Protein AF-A0A3M7QVX9-F1 (afdb_monomer_lite)

Secondary structure (DSSP, 8-state):
-HHHHHHHHHHHTT----TTT-EEEEES---SS--EETTEEPEEEEE---HHHHHHHHHHHHHHHHHHTHHHHH-SSS-HHHHHHHHIIIIIHHHHGGG--

Foldseek 3Di:
DVVQVVQVVCVVVVHHDDQAPDAAEAECDDDPDFDDYPNHTHHYHYDYDPPVVLLVVLQVQLVVQVVVCPVVVVDPVDDPVVSVVSNCVRRVCSNPVSVPD

Organism: Brachionus plicatilis (NCBI:txid10195)

Structure (mmCIF, N/CA/C/O backbone):
data_AF-A0A3M7QVX9-F1
#
_entry.id   AF-A0A3M7QVX9-F1
#
loop_
_atom_site.group_PDB
_atom_site.id
_atom_site.type_symbol
_atom_site.label_atom_id
_atom_site.label_alt_id
_atom_site.label_comp_id
_atom_site.label_asym_id
_atom_site.label_entity_id
_atom_site.label_seq_id
_atom_site.pdbx_PDB_ins_code
_atom_site.Cartn_x
_atom_site.Cartn_y
_atom_site.Cartn_z
_atom_site.occupancy
_atom_site.B_iso_or_equiv
_atom_site.auth_seq_id
_atom_site.auth_comp_id
_atom_site.auth_asym_id
_atom_site.auth_atom_id
_atom_site.pdbx_PDB_model_num
ATOM 1 N N . MET A 1 1 ? -8.578 3.597 29.934 1.00 58.28 1 MET A N 1
ATOM 2 C CA . MET A 1 1 ? -9.208 2.913 28.776 1.00 58.28 1 MET A CA 1
ATOM 3 C C . MET A 1 1 ? -8.837 3.760 27.579 1.00 58.28 1 MET A C 1
ATOM 5 O O . MET A 1 1 ? -9.228 4.919 27.574 1.00 58.28 1 MET A O 1
ATOM 9 N N . LYS A 1 2 ? -8.066 3.233 26.618 1.00 78.69 2 LYS A N 1
ATOM 10 C CA . LYS A 1 2 ? -7.373 4.053 25.599 1.00 78.69 2 LYS A CA 1
ATOM 11 C C . LYS A 1 2 ? -8.290 5.051 24.867 1.00 78.69 2 LYS A C 1
ATOM 13 O O . LYS A 1 2 ? -7.861 6.151 24.541 1.00 78.69 2 LYS A O 1
ATOM 18 N N . THR A 1 3 ? -9.559 4.700 24.663 1.00 79.94 3 THR A N 1
ATOM 19 C CA . THR A 1 3 ? -10.558 5.554 24.002 1.00 79.94 3 THR A CA 1
ATOM 20 C C . THR A 1 3 ? -10.996 6.756 24.847 1.00 79.94 3 THR A C 1
ATOM 22 O O . THR A 1 3 ? -11.158 7.851 24.313 1.00 79.94 3 THR A O 1
ATOM 25 N N . GLN A 1 4 ? -11.139 6.593 26.166 1.00 83.00 4 GLN A N 1
ATOM 26 C CA . GLN A 1 4 ? -11.461 7.711 27.060 1.00 83.00 4 GLN A CA 1
ATOM 27 C C . GLN A 1 4 ? -10.266 8.660 27.197 1.00 83.00 4 GLN A C 1
ATOM 29 O O . GLN A 1 4 ? -10.439 9.876 27.228 1.00 83.00 4 GLN A O 1
ATOM 34 N N . ASP A 1 5 ? -9.052 8.109 27.204 1.00 87.94 5 ASP A N 1
ATOM 35 C CA . ASP A 1 5 ? -7.817 8.893 27.248 1.00 87.94 5 ASP A CA 1
ATOM 36 C C . ASP A 1 5 ? -7.684 9.764 25.982 1.00 87.94 5 ASP A C 1
ATOM 38 O O . ASP A 1 5 ? -7.366 10.949 26.066 1.00 87.94 5 ASP A O 1
ATOM 42 N N . LEU A 1 6 ? -8.029 9.218 24.807 1.00 86.69 6 LEU A N 1
ATOM 43 C CA . LEU A 1 6 ? -8.104 9.970 23.550 1.00 86.69 6 LEU A CA 1
ATOM 44 C C . LEU A 1 6 ? -9.157 11.090 23.599 1.00 86.69 6 LEU A C 1
ATOM 46 O O . LEU A 1 6 ? -8.867 12.217 23.200 1.00 86.69 6 LEU A O 1
ATOM 50 N N . ALA A 1 7 ? -10.358 10.806 24.112 1.00 87.62 7 ALA A N 1
ATOM 51 C CA . ALA A 1 7 ? -11.414 11.808 24.260 1.00 87.62 7 ALA A CA 1
ATOM 52 C C . ALA A 1 7 ? -11.007 12.949 25.206 1.00 87.62 7 ALA A C 1
ATOM 54 O O . ALA A 1 7 ? -11.265 14.118 24.917 1.00 87.62 7 ALA A O 1
ATOM 55 N N . ASN A 1 8 ? -10.321 12.628 26.303 1.00 89.94 8 ASN A N 1
ATOM 56 C CA . ASN A 1 8 ? -9.815 13.620 27.246 1.00 89.94 8 ASN A CA 1
ATOM 57 C C . ASN A 1 8 ? -8.713 14.486 26.612 1.00 89.94 8 ASN A C 1
ATOM 59 O O . ASN A 1 8 ? -8.758 15.709 26.725 1.00 89.94 8 ASN A O 1
ATOM 63 N N . ASN A 1 9 ? -7.777 13.881 25.875 1.00 91.56 9 ASN A N 1
ATOM 64 C CA . ASN A 1 9 ? -6.723 14.613 25.167 1.00 91.56 9 ASN A CA 1
ATOM 65 C C . ASN A 1 9 ? -7.275 15.525 24.061 1.00 91.56 9 ASN A C 1
ATOM 67 O O . ASN A 1 9 ? -6.811 16.653 23.904 1.00 91.56 9 ASN A O 1
ATOM 71 N N . ALA A 1 10 ? -8.302 15.081 23.332 1.00 88.31 10 ALA A N 1
ATOM 72 C CA . ALA A 1 10 ? -8.986 15.923 22.356 1.00 88.31 10 ALA A CA 1
ATOM 73 C C . ALA A 1 10 ? -9.565 17.181 23.028 1.00 88.31 10 ALA A C 1
ATOM 75 O O . ALA A 1 10 ? -9.308 18.293 22.558 1.00 88.31 10 ALA A O 1
ATOM 76 N N . LYS A 1 11 ? -10.232 17.025 24.183 1.00 91.50 11 LYS A N 1
ATOM 77 C CA . LYS A 1 11 ? -10.807 18.141 24.956 1.00 91.50 11 LYS A CA 1
ATOM 78 C C . LYS A 1 11 ? -9.748 19.153 25.405 1.00 91.50 11 LYS A C 1
ATOM 80 O O . LYS A 1 11 ? -10.004 20.351 25.325 1.00 91.50 11 LYS A O 1
ATOM 85 N N . LEU A 1 12 ? -8.549 18.703 25.793 1.00 93.12 12 LEU A N 1
ATOM 86 C CA . LEU A 1 12 ? -7.430 19.597 26.146 1.00 93.12 12 LEU A CA 1
ATOM 87 C C . LEU A 1 12 ? -7.003 20.508 24.983 1.00 93.12 12 LEU A C 1
ATOM 89 O O . LEU A 1 12 ? -6.519 21.611 25.209 1.00 93.12 12 LEU A O 1
ATOM 93 N N . THR A 1 13 ? -7.213 20.064 23.742 1.00 93.00 13 THR A N 1
ATOM 94 C CA . THR A 1 13 ? -6.921 20.837 22.519 1.00 93.00 13 THR A CA 1
ATOM 95 C C . THR A 1 13 ? -8.148 21.572 21.960 1.00 93.00 13 THR A C 1
ATOM 97 O O . THR A 1 13 ? -8.095 22.096 20.851 1.00 93.00 13 THR A O 1
ATOM 100 N N . GLY A 1 14 ? -9.269 21.601 22.694 1.00 90.81 14 GLY A N 1
ATOM 101 C CA . GLY A 1 14 ? -10.529 22.209 22.249 1.00 90.81 14 GLY A CA 1
ATOM 102 C C . GLY A 1 14 ? -11.321 21.379 21.226 1.00 90.81 14 GLY A C 1
ATOM 103 O O . GLY A 1 14 ? -12.266 21.888 20.627 1.00 90.81 14 GLY A O 1
ATOM 104 N N . GLN A 1 15 ? -10.956 20.111 21.017 1.00 88.62 15 GLN A N 1
ATOM 105 C CA . GLN A 1 15 ? -11.626 19.191 20.095 1.00 88.62 15 GLN A CA 1
ATOM 106 C C . GLN A 1 15 ? -12.609 18.270 20.827 1.00 88.62 15 GLN A C 1
ATOM 108 O O . GLN A 1 15 ? -12.395 17.885 21.975 1.00 88.62 15 GLN A O 1
ATOM 113 N N . TYR A 1 16 ? -13.674 17.860 20.132 1.00 88.81 16 TYR A N 1
ATOM 114 C CA . TYR A 1 16 ? -14.714 16.988 20.681 1.00 88.81 16 TYR A CA 1
ATOM 115 C C . TYR A 1 16 ? -14.952 15.783 19.772 1.00 88.81 16 TYR A C 1
ATOM 117 O O . TYR A 1 16 ? -15.255 15.933 18.587 1.00 88.81 16 TYR A O 1
ATOM 125 N N . ILE A 1 17 ? -14.851 14.580 20.339 1.00 86.94 17 ILE A N 1
ATOM 126 C CA . ILE A 1 17 ? -15.129 13.333 19.624 1.00 86.94 17 ILE A CA 1
ATOM 127 C C . ILE A 1 17 ? -16.629 13.063 19.686 1.00 86.94 17 ILE A C 1
ATOM 129 O O . ILE A 1 17 ? -17.198 12.860 20.753 1.00 86.94 17 ILE A O 1
ATOM 133 N N . ASN A 1 18 ? -17.276 13.052 18.526 1.00 85.75 18 ASN A N 1
ATOM 134 C CA . ASN A 1 18 ? -18.695 12.746 18.416 1.00 85.75 18 ASN A CA 1
ATOM 135 C C . ASN A 1 18 ? -18.892 11.242 18.169 1.00 85.75 18 ASN A C 1
ATOM 137 O O . ASN A 1 18 ? -18.524 10.753 17.102 1.00 85.75 18 ASN A O 1
ATOM 141 N N . GLY A 1 19 ? -19.481 10.519 19.123 1.00 82.12 19 GLY A N 1
ATOM 142 C CA . GLY A 1 19 ? -19.666 9.065 19.024 1.00 82.12 19 GLY A CA 1
ATOM 143 C C . GLY A 1 19 ? -20.618 8.604 17.912 1.00 82.12 19 GLY A C 1
ATOM 144 O O . GLY A 1 19 ? -20.497 7.480 17.446 1.00 82.12 19 GLY A O 1
ATOM 145 N N . THR A 1 20 ? -21.525 9.468 17.447 1.00 81.81 20 THR A N 1
ATOM 146 C CA . THR A 1 20 ? -22.494 9.156 16.380 1.00 81.81 20 THR A CA 1
ATOM 147 C C . THR A 1 20 ? -21.925 9.407 14.982 1.00 81.81 20 THR A C 1
ATOM 149 O O . THR A 1 20 ? -22.273 8.713 14.032 1.00 81.81 20 THR A O 1
ATOM 152 N N . LYS A 1 21 ? -21.063 10.420 14.833 1.00 84.06 21 LYS A N 1
ATOM 153 C CA . LYS A 1 21 ? -20.401 10.740 13.557 1.00 84.06 21 LYS A CA 1
ATOM 154 C C . LYS A 1 21 ? -19.183 9.863 13.294 1.00 84.06 21 LYS A C 1
ATOM 156 O O . LYS A 1 21 ? -18.845 9.631 12.138 1.00 84.06 21 LYS A O 1
ATOM 161 N N . ASN A 1 22 ? -18.499 9.437 14.351 1.00 83.81 22 ASN A N 1
ATOM 162 C CA . ASN A 1 22 ? -17.310 8.608 14.232 1.00 83.81 22 ASN A CA 1
ATOM 163 C C . ASN A 1 22 ? -17.684 7.128 14.248 1.00 83.81 22 ASN A C 1
ATOM 165 O O . ASN A 1 22 ? -18.683 6.737 14.844 1.00 83.81 22 ASN A O 1
ATOM 169 N N . LYS A 1 23 ? -16.851 6.310 13.606 1.00 86.81 23 LYS A N 1
ATOM 170 C CA . LYS A 1 23 ? -16.945 4.852 13.643 1.00 86.81 23 LYS A CA 1
ATOM 171 C C . LYS A 1 23 ? -15.612 4.265 14.067 1.00 86.81 23 LYS A C 1
ATOM 173 O O . LYS A 1 23 ? -14.559 4.777 13.689 1.00 86.81 23 LYS A O 1
ATOM 178 N N . ALA A 1 24 ? -15.663 3.184 14.829 1.00 84.62 24 ALA A N 1
ATOM 179 C CA . ALA A 1 24 ? -14.507 2.345 15.067 1.00 84.62 24 ALA A CA 1
ATOM 180 C C . ALA A 1 24 ? -14.286 1.456 13.837 1.00 84.62 24 ALA A C 1
ATOM 182 O O . ALA A 1 24 ? -15.230 0.874 13.297 1.00 84.62 24 ALA A O 1
ATOM 183 N N . MET A 1 25 ? -13.042 1.357 13.380 1.00 86.75 25 MET A N 1
ATOM 184 C CA . MET A 1 25 ? -12.663 0.428 12.321 1.00 86.75 25 MET A CA 1
ATOM 185 C C . MET A 1 25 ? -11.769 -0.659 12.904 1.00 86.75 25 MET A C 1
ATOM 187 O O . MET A 1 25 ? -10.787 -0.366 13.585 1.00 86.75 25 MET A O 1
ATOM 191 N N . CYS A 1 26 ? -12.108 -1.910 12.623 1.00 84.56 26 CYS A N 1
ATOM 192 C CA . CYS A 1 26 ? -11.339 -3.077 13.021 1.00 84.56 26 CYS A CA 1
ATOM 193 C C . CYS A 1 26 ? -10.715 -3.705 11.782 1.00 84.56 26 CYS A C 1
ATOM 195 O O . CYS A 1 26 ? -11.410 -4.014 10.818 1.00 84.56 26 CYS A O 1
ATOM 197 N N . ILE A 1 27 ? -9.400 -3.892 11.804 1.00 83.00 27 ILE A N 1
ATOM 198 C CA . ILE A 1 27 ? -8.653 -4.478 10.693 1.00 83.00 27 ILE A CA 1
ATOM 199 C C . ILE A 1 27 ? -8.196 -5.867 11.114 1.00 83.00 27 ILE A C 1
ATOM 201 O O . ILE A 1 27 ? -7.465 -5.996 12.094 1.00 83.00 27 ILE A O 1
ATOM 205 N N . ASN A 1 28 ? -8.606 -6.894 10.366 1.00 82.12 28 ASN A N 1
ATOM 206 C CA . ASN A 1 28 ? -8.236 -8.296 10.615 1.00 82.12 28 ASN A CA 1
ATOM 207 C C . ASN A 1 28 ? -8.574 -8.806 12.032 1.00 82.12 28 ASN A C 1
ATOM 209 O O . ASN A 1 28 ? -7.994 -9.786 12.492 1.00 82.12 28 ASN A O 1
ATOM 213 N N . THR A 1 29 ? -9.500 -8.142 12.723 1.00 79.75 29 THR A N 1
ATOM 214 C CA . THR A 1 29 ? -9.954 -8.488 14.071 1.00 79.75 29 THR A CA 1
ATOM 215 C C . THR A 1 29 ? -11.411 -8.085 14.239 1.00 79.75 29 THR A C 1
ATOM 217 O O . THR A 1 29 ? -11.901 -7.196 13.539 1.00 79.75 29 THR A O 1
ATOM 220 N N . GLU A 1 30 ? -12.076 -8.706 15.202 1.00 78.31 30 GLU A N 1
ATOM 221 C CA . GLU A 1 30 ? -13.377 -8.274 15.706 1.00 78.31 30 GLU A CA 1
ATOM 222 C C . GLU A 1 30 ? -13.211 -7.650 17.097 1.00 78.31 30 GLU A C 1
ATOM 224 O O . GLU A 1 30 ? -12.179 -7.834 17.752 1.00 78.31 30 GLU A O 1
ATOM 229 N N . LEU A 1 31 ? -14.192 -6.848 17.518 1.00 79.62 31 LEU A N 1
ATOM 230 C CA . LEU A 1 31 ? -14.252 -6.323 18.880 1.00 79.62 31 LEU A CA 1
ATOM 231 C C . LEU A 1 31 ? -15.019 -7.298 19.766 1.00 79.62 31 LEU A C 1
ATOM 233 O O . LEU A 1 31 ? -16.197 -7.544 19.525 1.00 79.62 31 LEU A O 1
ATOM 237 N N . ASP A 1 32 ? -14.370 -7.761 20.832 1.00 78.25 32 ASP A N 1
ATOM 238 C CA . ASP A 1 32 ? -15.015 -8.545 21.895 1.00 78.25 32 ASP A CA 1
ATOM 239 C C . ASP A 1 32 ? -15.897 -7.675 22.803 1.00 78.25 32 ASP A C 1
ATOM 241 O O . ASP A 1 32 ? -16.881 -8.140 23.377 1.00 78.25 32 ASP A O 1
ATOM 245 N N . THR A 1 33 ? -15.552 -6.391 22.946 1.00 82.25 33 THR A N 1
ATOM 246 C CA . THR A 1 33 ? -16.303 -5.436 23.763 1.00 82.25 33 THR A CA 1
ATOM 247 C C . THR A 1 33 ? -16.663 -4.180 22.969 1.00 82.25 33 THR A C 1
ATOM 249 O O . THR A 1 33 ? -15.809 -3.609 22.281 1.00 82.25 33 THR A O 1
ATOM 252 N N . PRO A 1 34 ? -17.919 -3.704 23.064 1.00 81.81 34 PRO A N 1
ATOM 253 C CA . PRO A 1 34 ? -18.322 -2.445 22.458 1.00 81.81 34 PRO A CA 1
ATOM 254 C C . PRO A 1 34 ? -17.494 -1.262 22.960 1.00 81.81 34 PRO A C 1
ATOM 256 O O . PRO A 1 34 ? -17.246 -1.124 24.159 1.00 81.81 34 PRO A O 1
ATOM 259 N N . ILE A 1 35 ? -17.119 -0.366 22.048 1.00 85.12 35 ILE A N 1
ATOM 260 C CA . ILE A 1 35 ? -16.436 0.879 22.404 1.00 85.12 35 ILE A CA 1
ATOM 261 C C . ILE A 1 35 ? -17.481 1.951 22.719 1.00 85.12 35 ILE A C 1
ATOM 263 O O . ILE A 1 35 ? -18.3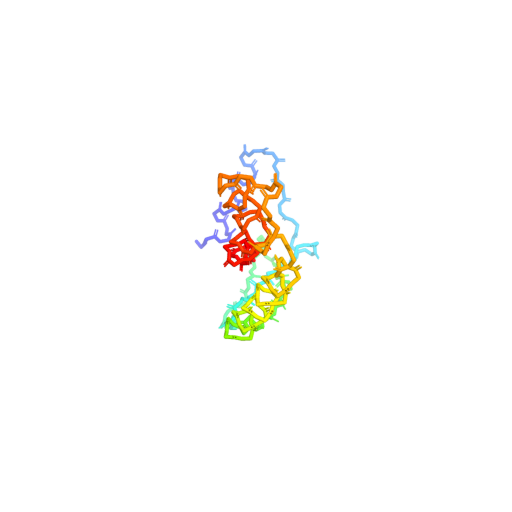21 2.285 21.884 1.00 85.12 35 ILE A O 1
ATOM 267 N N . THR A 1 36 ? -17.387 2.531 23.913 1.00 84.50 36 THR A N 1
ATOM 268 C CA . THR A 1 36 ? -18.208 3.666 24.358 1.00 84.50 36 THR A CA 1
ATOM 269 C C . THR A 1 36 ? -17.338 4.881 24.667 1.00 84.50 36 THR A C 1
ATOM 271 O O . THR A 1 36 ? -16.315 4.747 25.337 1.00 84.50 36 THR A O 1
ATOM 274 N N . ILE A 1 37 ? -17.759 6.069 24.223 1.00 84.19 37 ILE A N 1
ATOM 275 C CA . ILE A 1 37 ? -17.179 7.364 24.615 1.00 84.19 37 ILE A CA 1
ATOM 276 C C . ILE A 1 37 ? -18.273 8.194 25.275 1.00 84.19 37 ILE A C 1
ATOM 278 O O . ILE A 1 37 ? -19.342 8.362 24.691 1.00 84.19 37 ILE A O 1
ATOM 282 N N . ASP A 1 38 ? -18.009 8.700 26.484 1.00 80.69 38 ASP A N 1
ATOM 283 C CA . ASP A 1 38 ? -18.946 9.536 27.251 1.00 80.69 38 ASP A CA 1
ATOM 284 C C . ASP A 1 38 ? -20.374 8.925 27.313 1.00 80.69 38 ASP A C 1
ATOM 286 O O . ASP A 1 38 ? -21.382 9.613 27.176 1.00 80.69 38 ASP A O 1
ATOM 290 N N . GLY A 1 39 ? -20.462 7.595 27.465 1.00 79.00 39 GLY A N 1
ATOM 291 C CA . GLY A 1 39 ? -21.724 6.841 27.542 1.00 79.00 39 GLY A CA 1
ATOM 292 C C . GLY A 1 39 ? -22.406 6.531 26.201 1.00 79.00 39 GLY A C 1
ATOM 293 O O . GLY A 1 39 ? -23.393 5.803 26.182 1.00 79.00 39 GLY A O 1
ATOM 294 N N . THR A 1 40 ? -21.879 7.022 25.076 1.00 83.94 40 THR A N 1
ATOM 295 C CA . THR A 1 40 ? -22.399 6.733 23.729 1.00 83.94 40 THR A CA 1
ATOM 296 C C . THR A 1 40 ? -21.614 5.593 23.084 1.00 83.94 40 THR A C 1
ATOM 298 O O . THR A 1 40 ? -20.388 5.669 22.984 1.00 83.94 40 THR A O 1
ATOM 301 N N . GLN A 1 41 ? -22.306 4.545 22.629 1.00 85.44 41 GLN A N 1
ATOM 302 C CA . GLN A 1 41 ? -21.698 3.447 21.872 1.00 85.44 41 GLN A CA 1
ATOM 303 C C . GLN A 1 41 ? -21.341 3.909 20.457 1.00 85.44 41 GLN A C 1
ATOM 305 O O . GLN A 1 41 ? -22.154 4.535 19.777 1.00 85.44 41 GLN A O 1
ATOM 310 N N . ILE A 1 42 ? -20.125 3.590 20.022 1.00 87.75 42 ILE A N 1
ATOM 311 C CA . ILE A 1 42 ? -19.627 3.916 18.687 1.00 87.75 42 ILE A CA 1
ATOM 312 C C . ILE A 1 42 ? -19.857 2.728 17.759 1.00 87.75 42 ILE A C 1
ATOM 314 O O . ILE A 1 42 ? -19.538 1.587 18.100 1.00 87.75 42 ILE A O 1
ATOM 318 N N . ASP A 1 43 ? -20.393 3.009 16.573 1.00 86.50 43 ASP A N 1
ATOM 319 C CA . ASP A 1 43 ? -20.604 1.995 15.544 1.00 86.50 43 ASP A CA 1
ATOM 320 C C . ASP A 1 43 ? -19.264 1.418 15.066 1.00 86.50 43 ASP A C 1
ATOM 322 O O . ASP A 1 43 ? -18.275 2.142 14.929 1.00 86.50 43 ASP A O 1
ATOM 326 N N . THR A 1 44 ? -19.221 0.110 14.822 1.00 83.75 44 THR A N 1
ATOM 327 C CA . THR A 1 44 ? -17.988 -0.605 14.478 1.00 83.75 44 THR A CA 1
ATOM 328 C C . THR A 1 44 ? -18.092 -1.220 13.095 1.00 83.75 44 THR A C 1
ATOM 330 O O . THR A 1 44 ? -19.054 -1.904 12.767 1.00 83.75 44 THR A O 1
ATOM 333 N N . THR A 1 45 ? -17.049 -1.025 12.296 1.00 83.81 45 THR A N 1
ATOM 334 C CA . THR A 1 45 ? -16.895 -1.643 10.979 1.00 83.81 45 THR A CA 1
ATOM 335 C C . THR A 1 45 ? -15.656 -2.525 10.976 1.00 83.81 45 THR A C 1
ATOM 337 O O . THR A 1 45 ? -14.561 -2.050 11.263 1.00 83.81 45 THR A O 1
ATOM 340 N N . SER A 1 46 ? -15.802 -3.811 10.666 1.00 81.69 46 SER A N 1
ATOM 341 C CA . SER A 1 46 ? -14.663 -4.710 10.474 1.00 81.69 46 SER A CA 1
ATOM 342 C C . SER A 1 46 ? -14.324 -4.825 8.989 1.00 81.69 46 SER A C 1
ATOM 344 O O . SER A 1 46 ? -15.197 -4.909 8.127 1.00 81.69 46 SER A O 1
ATOM 346 N N . THR A 1 47 ? -13.035 -4.779 8.667 1.00 80.31 47 THR A N 1
ATOM 347 C CA . THR A 1 47 ? -12.508 -5.013 7.323 1.00 80.31 47 THR A CA 1
ATOM 348 C C . THR A 1 47 ? -11.402 -6.053 7.401 1.00 80.31 47 THR A C 1
ATOM 350 O O . THR A 1 47 ? -10.502 -5.975 8.239 1.00 80.31 47 THR A O 1
ATOM 353 N N . VAL A 1 48 ? -11.452 -7.029 6.498 1.00 77.94 48 VAL A N 1
ATOM 354 C CA . VAL A 1 48 ? -10.377 -8.007 6.325 1.00 77.94 48 VAL A CA 1
ATOM 355 C C . VAL A 1 48 ? -9.434 -7.483 5.251 1.00 77.94 48 VAL A C 1
ATOM 357 O O . VAL A 1 48 ? -9.769 -7.453 4.066 1.00 77.94 48 VAL A O 1
ATOM 360 N N . ILE A 1 49 ? -8.247 -7.055 5.669 1.00 75.38 49 ILE A N 1
ATOM 361 C CA . ILE A 1 49 ? -7.157 -6.729 4.758 1.00 75.38 49 ILE A CA 1
ATOM 362 C C . ILE A 1 49 ? -6.391 -8.022 4.503 1.00 75.38 49 ILE A C 1
ATOM 364 O O . ILE A 1 49 ? -5.544 -8.436 5.295 1.00 75.38 49 ILE A O 1
ATOM 368 N N . ASP A 1 50 ? -6.685 -8.655 3.368 1.00 76.31 50 ASP A N 1
ATOM 369 C CA . ASP A 1 50 ? -5.886 -9.771 2.871 1.00 76.31 50 ASP A CA 1
ATOM 370 C C . ASP A 1 50 ? -4.533 -9.243 2.372 1.00 76.31 50 ASP A C 1
ATOM 372 O O . ASP A 1 50 ? -4.355 -8.853 1.210 1.00 76.31 50 ASP A O 1
ATOM 376 N N . THR A 1 51 ? -3.567 -9.239 3.287 1.00 75.88 51 THR A N 1
ATOM 377 C CA . THR A 1 51 ? -2.182 -8.840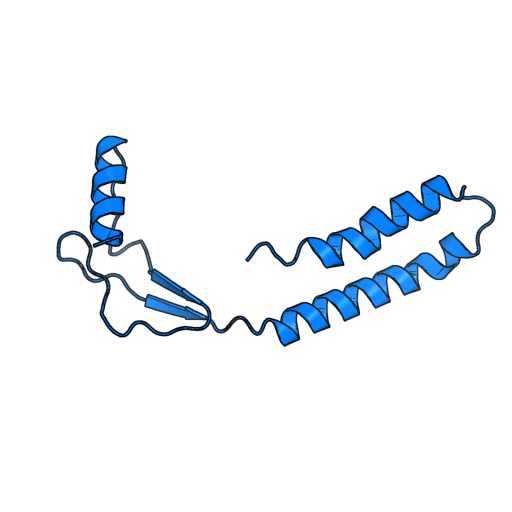 3.038 1.00 75.88 51 THR A CA 1
ATOM 378 C C . THR A 1 51 ? -1.562 -9.657 1.906 1.00 75.88 51 THR A C 1
ATOM 380 O O . THR A 1 51 ? -0.762 -9.143 1.127 1.00 75.88 51 THR A O 1
ATOM 383 N N . GLN A 1 52 ? -1.941 -10.928 1.749 1.00 80.00 52 GLN A N 1
ATOM 384 C CA . GLN A 1 52 ? -1.382 -11.757 0.691 1.00 80.00 52 GLN A CA 1
ATOM 385 C C . GLN A 1 52 ? -1.933 -11.353 -0.681 1.00 80.00 52 GLN A C 1
ATOM 387 O O . GLN A 1 52 ? -1.173 -11.273 -1.651 1.00 80.00 52 GLN A O 1
ATOM 392 N N . LYS A 1 53 ? -3.231 -11.054 -0.779 1.00 81.94 53 LYS A N 1
ATOM 393 C CA . LYS A 1 53 ? -3.845 -10.530 -2.006 1.00 81.94 53 LYS A CA 1
ATOM 394 C C . LYS A 1 53 ? -3.306 -9.148 -2.365 1.00 81.94 53 LYS A C 1
ATOM 396 O O . LYS A 1 53 ? -2.996 -8.915 -3.533 1.00 81.94 53 LYS A O 1
ATOM 401 N N . SER A 1 54 ? -3.123 -8.254 -1.393 1.00 80.75 54 SER A N 1
ATOM 402 C CA . SER A 1 54 ? -2.552 -6.925 -1.650 1.00 80.75 54 SER A CA 1
ATOM 403 C C . SER A 1 54 ? -1.098 -7.012 -2.137 1.00 80.75 54 SER A C 1
ATOM 405 O O . SER A 1 54 ? -0.749 -6.373 -3.134 1.00 80.75 54 SER A O 1
ATOM 407 N N . ILE A 1 55 ? -0.271 -7.879 -1.536 1.00 83.75 55 ILE A N 1
ATOM 408 C CA . ILE A 1 55 ? 1.099 -8.163 -1.996 1.00 83.75 55 ILE A CA 1
ATOM 409 C C . ILE A 1 55 ? 1.093 -8.733 -3.420 1.00 83.75 55 ILE A C 1
ATOM 411 O O . ILE A 1 55 ? 1.846 -8.260 -4.275 1.00 83.75 55 ILE A O 1
ATOM 415 N N . LYS A 1 56 ? 0.230 -9.718 -3.711 1.00 86.88 56 LYS A N 1
ATOM 416 C CA . LYS A 1 56 ? 0.104 -10.313 -5.054 1.00 86.88 56 LYS A CA 1
ATOM 417 C C . LYS A 1 56 ? -0.289 -9.268 -6.099 1.00 86.88 56 LYS A C 1
ATOM 419 O O . LYS A 1 56 ? 0.321 -9.227 -7.167 1.00 86.88 56 LYS A O 1
ATOM 424 N N . ASN A 1 57 ? -1.241 -8.391 -5.783 1.00 87.06 57 ASN A N 1
ATOM 425 C CA . ASN A 1 57 ? -1.678 -7.319 -6.678 1.00 87.06 57 ASN A CA 1
ATOM 426 C C . ASN A 1 57 ? -0.557 -6.306 -6.950 1.00 87.06 57 ASN A C 1
ATOM 428 O O . ASN A 1 57 ? -0.315 -5.950 -8.105 1.00 87.06 57 ASN A O 1
ATOM 432 N N . ARG A 1 58 ? 0.178 -5.884 -5.912 1.00 86.12 58 ARG A N 1
ATOM 433 C CA . ARG A 1 58 ? 1.339 -4.985 -6.050 1.00 86.12 58 ARG A CA 1
ATOM 434 C C . ARG A 1 58 ? 2.427 -5.610 -6.914 1.00 86.12 58 ARG A C 1
ATOM 436 O O . ARG A 1 58 ? 2.944 -4.959 -7.819 1.00 86.12 58 ARG A O 1
ATOM 443 N N . LEU A 1 59 ? 2.730 -6.887 -6.684 1.00 89.81 59 LEU A N 1
ATOM 444 C CA . LEU A 1 59 ? 3.706 -7.627 -7.476 1.00 89.81 59 LEU A CA 1
ATOM 445 C C . LEU A 1 59 ? 3.269 -7.753 -8.941 1.00 89.81 59 LEU A C 1
ATOM 447 O O . LEU A 1 59 ? 4.087 -7.569 -9.841 1.00 89.81 59 LEU A O 1
ATOM 451 N N . ALA A 1 60 ? 1.992 -8.046 -9.197 1.00 90.94 60 ALA A N 1
ATOM 452 C CA . ALA A 1 60 ? 1.450 -8.116 -10.551 1.00 90.94 60 ALA A CA 1
ATOM 453 C C . ALA A 1 60 ? 1.572 -6.765 -11.275 1.00 90.94 60 ALA A C 1
ATOM 455 O O . ALA A 1 60 ? 2.047 -6.716 -12.411 1.00 90.94 60 ALA A O 1
ATOM 456 N N . LYS A 1 61 ? 1.239 -5.662 -10.592 1.00 90.00 61 LYS A N 1
ATOM 457 C CA . LYS A 1 61 ? 1.392 -4.307 -11.130 1.00 90.00 61 LYS A CA 1
ATOM 458 C C . LYS A 1 61 ? 2.855 -3.979 -11.437 1.00 90.00 61 LYS A C 1
ATOM 460 O O . LYS A 1 61 ? 3.155 -3.587 -12.559 1.00 90.00 61 LYS A O 1
ATOM 465 N N . ALA A 1 62 ? 3.767 -4.220 -10.495 1.00 91.06 62 ALA A N 1
ATOM 466 C CA . ALA A 1 62 ? 5.200 -3.985 -10.679 1.00 91.06 62 ALA A CA 1
ATOM 467 C C . ALA A 1 62 ? 5.775 -4.793 -11.859 1.00 91.06 62 ALA A C 1
ATOM 469 O O . ALA A 1 62 ? 6.559 -4.272 -12.651 1.00 91.06 62 ALA A O 1
ATOM 470 N N . LYS A 1 63 ? 5.342 -6.050 -12.032 1.00 92.31 63 LYS A N 1
ATOM 471 C CA . LYS A 1 63 ? 5.712 -6.878 -13.191 1.00 92.31 63 LYS A CA 1
ATOM 472 C C . LYS A 1 63 ? 5.204 -6.290 -14.508 1.00 92.31 63 LYS A C 1
ATOM 474 O O . LYS A 1 63 ? 5.954 -6.256 -15.482 1.00 92.31 63 LYS A O 1
ATOM 479 N N . SER A 1 64 ? 3.956 -5.820 -14.541 1.00 92.69 64 SER A N 1
ATOM 480 C CA . SER A 1 64 ? 3.372 -5.160 -15.715 1.00 92.69 64 SER A CA 1
ATOM 481 C C . SER A 1 64 ? 4.117 -3.868 -16.065 1.00 92.69 64 SER A C 1
ATOM 483 O O . SER A 1 64 ? 4.464 -3.628 -17.221 1.00 92.69 64 SER A O 1
ATOM 485 N N . ASP A 1 65 ? 4.424 -3.063 -15.053 1.00 91.56 65 ASP A N 1
ATOM 486 C CA . ASP A 1 65 ? 5.178 -1.821 -15.178 1.00 91.56 65 ASP A CA 1
ATOM 487 C C . ASP A 1 65 ? 6.603 -2.074 -15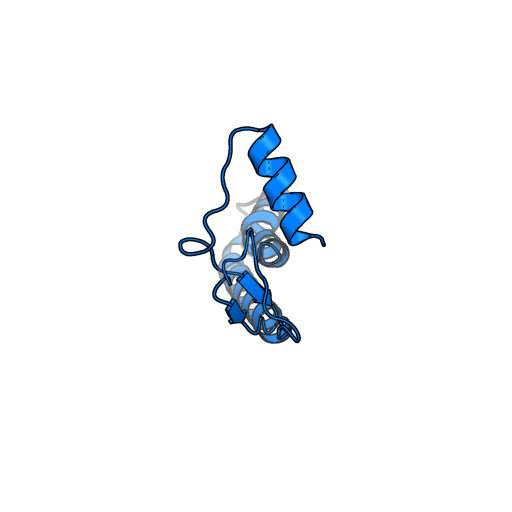.700 1.00 91.56 65 ASP A C 1
ATOM 489 O O . ASP A 1 65 ? 7.040 -1.430 -16.655 1.00 91.56 65 ASP A O 1
ATOM 493 N N . PHE A 1 66 ? 7.297 -3.086 -15.174 1.00 92.06 66 PHE A N 1
ATOM 494 C CA . PHE A 1 66 ? 8.603 -3.508 -15.682 1.00 92.06 66 PHE A CA 1
ATOM 495 C C . PHE A 1 66 ? 8.534 -4.016 -17.131 1.00 92.06 66 PHE A C 1
ATOM 497 O O . PHE A 1 66 ? 9.408 -3.712 -17.944 1.00 92.06 66 PHE A O 1
ATOM 504 N N . ALA A 1 67 ? 7.480 -4.757 -17.489 1.00 93.00 67 ALA A N 1
ATOM 505 C CA . ALA A 1 67 ? 7.275 -5.228 -18.857 1.00 93.00 67 ALA A CA 1
ATOM 506 C C . ALA A 1 67 ? 7.089 -4.066 -19.849 1.00 93.00 67 ALA A C 1
ATOM 508 O O . ALA A 1 67 ? 7.633 -4.121 -20.953 1.00 93.00 67 ALA A O 1
ATOM 509 N N . ARG A 1 68 ? 6.404 -2.989 -19.446 1.00 91.31 68 ARG A N 1
ATOM 510 C CA . ARG A 1 68 ? 6.265 -1.761 -20.246 1.00 91.31 68 ARG A CA 1
ATOM 511 C C . ARG A 1 68 ? 7.610 -1.071 -20.492 1.00 91.31 68 ARG A C 1
ATOM 513 O O . ARG A 1 68 ? 7.841 -0.550 -21.579 1.00 91.31 68 ARG A O 1
ATOM 520 N N . LEU A 1 69 ? 8.531 -1.136 -19.530 1.00 91.12 69 LEU A N 1
ATOM 521 C CA . LEU A 1 69 ? 9.873 -0.558 -19.656 1.00 91.12 69 LEU A CA 1
ATOM 522 C C . LEU A 1 69 ? 10.816 -1.349 -20.580 1.00 91.12 69 LEU A C 1
ATOM 524 O O . LEU A 1 69 ? 11.924 -0.889 -20.840 1.00 91.12 69 LEU A O 1
ATOM 528 N N . ARG A 1 70 ? 10.412 -2.506 -21.130 1.00 92.12 70 ARG A N 1
ATOM 529 C CA . ARG A 1 70 ? 11.268 -3.339 -22.006 1.00 92.12 70 ARG A CA 1
ATOM 530 C C . ARG A 1 70 ? 11.918 -2.564 -23.154 1.00 92.12 70 ARG A C 1
ATOM 532 O O . ARG A 1 70 ? 13.071 -2.833 -23.475 1.00 92.12 70 ARG A O 1
ATOM 539 N N . GLN A 1 71 ? 11.201 -1.622 -23.764 1.00 90.62 71 GLN A N 1
ATOM 540 C CA . GLN A 1 71 ? 11.744 -0.811 -24.861 1.00 90.62 71 GLN A CA 1
ATOM 541 C C . GLN A 1 71 ? 12.778 0.209 -24.370 1.00 90.62 71 GLN A C 1
ATOM 543 O O . GLN A 1 71 ? 13.799 0.414 -25.019 1.00 90.62 71 GLN A O 1
ATOM 548 N N . VAL A 1 72 ? 12.566 0.780 -23.181 1.00 90.44 72 VAL A N 1
ATOM 549 C CA . VAL A 1 72 ? 13.520 1.694 -22.537 1.00 90.44 72 VAL A CA 1
ATOM 550 C C . VAL A 1 72 ? 14.811 0.960 -22.176 1.00 90.44 72 VAL A C 1
ATOM 552 O O . VAL A 1 72 ? 15.898 1.473 -22.425 1.00 90.44 72 VAL A O 1
ATOM 555 N N . TRP A 1 73 ? 14.711 -0.274 -21.673 1.00 90.19 73 TRP A N 1
ATOM 556 C CA . TRP A 1 73 ? 15.881 -1.100 -21.361 1.00 90.19 73 TRP A CA 1
ATOM 557 C C . TRP A 1 73 ? 16.733 -1.409 -22.594 1.00 90.19 73 TRP A C 1
ATOM 559 O O . TRP A 1 73 ? 17.959 -1.309 -22.519 1.00 90.19 73 TRP A O 1
ATOM 569 N N . LYS A 1 74 ? 16.085 -1.731 -23.721 1.00 90.50 74 LYS A N 1
ATOM 570 C CA . LYS A 1 74 ? 16.739 -2.030 -25.006 1.00 90.50 74 LYS A CA 1
ATOM 571 C C . LYS A 1 74 ? 17.305 -0.798 -25.713 1.00 90.50 74 LYS A C 1
ATOM 573 O O . LYS A 1 74 ? 18.208 -0.937 -26.529 1.00 90.50 74 LYS A O 1
ATOM 578 N N . SER A 1 75 ? 16.770 0.385 -25.428 1.00 90.31 75 SER A N 1
ATOM 579 C CA . SER A 1 75 ? 17.208 1.625 -26.061 1.00 90.31 75 SER A CA 1
ATOM 580 C C . SER A 1 75 ? 18.597 2.040 -25.573 1.00 90.31 75 SER A C 1
ATOM 582 O O . SER A 1 75 ? 18.874 2.045 -24.373 1.00 90.31 75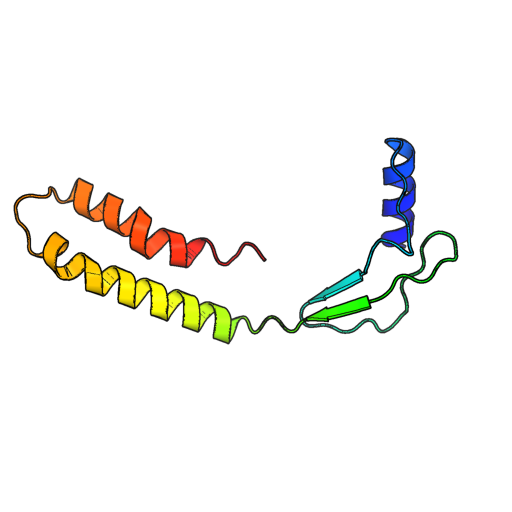 SER A O 1
ATOM 584 N N . THR A 1 76 ? 19.468 2.424 -26.503 1.00 90.81 76 THR A N 1
ATOM 585 C CA . THR A 1 76 ? 20.792 3.005 -26.226 1.00 90.81 76 THR A CA 1
ATOM 586 C C . THR A 1 76 ? 20.744 4.517 -26.001 1.00 90.81 76 THR A C 1
ATOM 588 O O . THR A 1 76 ? 21.744 5.097 -25.598 1.00 90.81 76 THR A O 1
ATOM 591 N N . ILE A 1 77 ? 19.586 5.149 -26.227 1.00 93.19 77 ILE A N 1
ATOM 592 C CA . ILE A 1 77 ? 19.391 6.603 -26.092 1.00 93.19 77 ILE A CA 1
ATOM 593 C C . ILE A 1 77 ? 19.423 7.033 -24.619 1.00 93.19 77 ILE A C 1
ATOM 595 O O . ILE A 1 77 ? 19.852 8.137 -24.299 1.00 93.19 77 ILE A O 1
ATOM 599 N N . TYR A 1 78 ? 18.973 6.165 -23.712 1.00 89.75 78 TYR A N 1
ATOM 600 C CA . TYR A 1 78 ? 18.924 6.465 -22.283 1.00 89.75 78 TYR A CA 1
ATOM 601 C C . TYR A 1 78 ? 20.187 5.971 -21.581 1.00 89.75 78 TYR A C 1
ATOM 603 O O . TYR A 1 78 ? 20.599 4.822 -21.771 1.00 89.75 78 TYR A O 1
ATOM 611 N N . SER A 1 79 ? 20.759 6.814 -20.720 1.00 92.38 79 SER A N 1
ATOM 612 C CA . SER A 1 79 ? 21.857 6.420 -19.839 1.00 92.38 79 SER A CA 1
ATOM 613 C C . SER A 1 79 ? 21.390 5.376 -18.816 1.00 92.38 79 SER A C 1
ATOM 615 O O . SER A 1 79 ? 20.199 5.243 -18.516 1.00 92.38 79 SER A O 1
ATOM 617 N N . ASN A 1 80 ? 22.337 4.624 -18.253 1.00 92.00 80 ASN A N 1
ATOM 618 C CA . ASN A 1 80 ? 22.028 3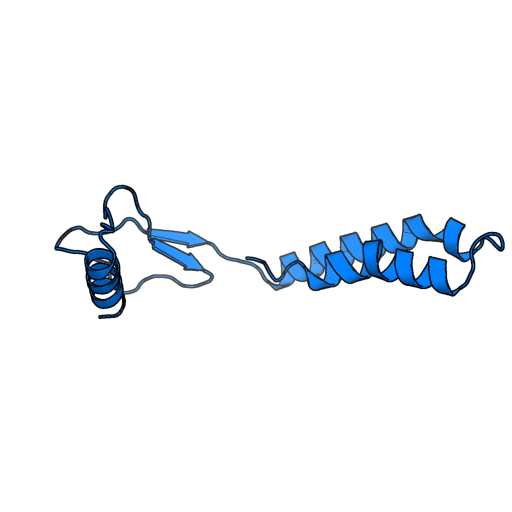.649 -17.204 1.00 92.00 80 ASN A CA 1
ATOM 619 C C . ASN A 1 80 ? 21.439 4.317 -15.952 1.00 92.00 80 ASN A C 1
ATOM 621 O O . ASN A 1 80 ? 20.559 3.742 -15.319 1.00 92.00 80 ASN A O 1
ATOM 625 N N . GLU A 1 81 ? 21.874 5.536 -15.637 1.00 93.94 81 GLU A N 1
ATOM 626 C CA . GLU A 1 81 ? 21.354 6.331 -14.524 1.00 93.94 81 GLU A CA 1
ATOM 627 C C . GLU A 1 81 ? 19.864 6.647 -14.710 1.00 93.94 81 GLU A C 1
ATOM 629 O O . GLU A 1 81 ? 19.045 6.257 -13.880 1.00 93.94 81 GLU A O 1
ATOM 634 N N . THR A 1 82 ? 19.476 7.200 -15.864 1.00 93.19 82 THR A N 1
ATOM 635 C CA . THR A 1 82 ? 18.070 7.515 -16.166 1.00 93.19 82 THR A CA 1
ATOM 636 C C . THR A 1 82 ? 17.187 6.264 -16.194 1.00 93.19 82 THR A C 1
ATOM 638 O O . THR A 1 82 ? 16.035 6.290 -15.758 1.00 93.19 82 THR A O 1
ATOM 641 N N . LYS A 1 83 ? 17.714 5.126 -16.669 1.00 92.94 83 LYS A N 1
ATOM 642 C CA . LYS A 1 83 ? 16.990 3.843 -16.635 1.00 92.94 83 LYS A CA 1
ATOM 643 C C . LYS A 1 83 ? 16.723 3.373 -15.200 1.00 92.94 83 LYS A C 1
ATOM 645 O O . LYS A 1 83 ? 15.637 2.862 -14.917 1.00 92.94 83 LYS A O 1
ATOM 650 N N . LEU A 1 84 ? 17.690 3.546 -14.299 1.00 94.25 84 LEU A N 1
ATOM 651 C CA . LEU A 1 84 ? 17.556 3.186 -12.886 1.00 94.25 84 LEU A CA 1
ATOM 652 C C . LEU A 1 84 ? 16.590 4.114 -12.146 1.00 94.25 84 LEU A C 1
ATOM 654 O O . LEU A 1 84 ? 15.761 3.632 -11.374 1.00 94.25 84 LEU A O 1
ATOM 658 N N . GLU A 1 85 ? 16.638 5.419 -12.405 1.00 94.81 85 GLU A N 1
ATOM 659 C CA . GLU A 1 85 ? 15.670 6.375 -11.856 1.00 94.81 85 GLU A CA 1
ATOM 660 C C . GLU A 1 85 ? 14.240 6.036 -12.284 1.00 94.81 85 GLU A C 1
ATOM 662 O O . GLU A 1 85 ? 13.331 5.959 -11.452 1.00 94.81 85 GLU A O 1
ATOM 667 N N . LEU A 1 86 ? 14.047 5.731 -13.570 1.00 93.38 86 LEU A N 1
ATOM 668 C CA . LEU A 1 86 ? 12.745 5.340 -14.097 1.00 93.38 86 LEU A CA 1
ATOM 669 C C . LEU A 1 86 ? 12.243 4.033 -13.471 1.00 93.38 86 LEU A C 1
ATOM 671 O O . LEU A 1 86 ? 11.070 3.929 -13.115 1.00 93.38 86 LEU A O 1
ATOM 675 N N . PHE A 1 87 ? 13.121 3.044 -13.282 1.00 92.56 87 PHE A N 1
ATOM 676 C CA . PHE A 1 87 ? 12.785 1.818 -12.556 1.00 92.56 87 PHE A CA 1
ATOM 677 C C . PHE A 1 87 ? 12.366 2.102 -11.109 1.00 92.56 87 PHE A C 1
ATOM 679 O O . PHE A 1 87 ? 11.361 1.562 -10.635 1.00 92.56 87 PHE A O 1
ATOM 686 N N . ASN A 1 88 ? 13.106 2.963 -10.409 1.00 91.75 88 ASN A N 1
ATOM 687 C CA . ASN A 1 88 ? 12.797 3.330 -9.032 1.00 91.75 88 ASN A CA 1
ATOM 688 C C . ASN A 1 88 ? 11.422 4.008 -8.926 1.00 91.75 88 ASN A C 1
ATOM 690 O O . ASN A 1 88 ? 10.640 3.690 -8.031 1.00 91.75 88 ASN A O 1
ATOM 694 N N . SER A 1 89 ? 11.091 4.879 -9.876 1.00 90.44 89 SER A N 1
ATOM 695 C CA . SER A 1 89 ? 9.800 5.567 -9.912 1.00 90.44 89 SER A CA 1
ATOM 696 C C . SER A 1 89 ? 8.639 4.635 -10.289 1.00 90.44 89 SER A C 1
ATOM 698 O O . SER A 1 89 ? 7.602 4.618 -9.631 1.00 90.44 89 SER A O 1
ATOM 700 N N . VAL A 1 90 ? 8.807 3.812 -11.327 1.00 90.31 90 VAL A N 1
ATOM 701 C CA . VAL A 1 90 ? 7.693 3.083 -11.957 1.00 90.31 90 VAL A CA 1
ATOM 702 C C . VAL A 1 90 ? 7.492 1.680 -11.382 1.00 90.31 90 VAL A C 1
ATOM 704 O O . VAL A 1 90 ? 6.368 1.186 -11.357 1.00 90.31 90 VAL A O 1
ATOM 707 N N . VAL A 1 91 ? 8.552 1.027 -10.902 1.00 90.94 91 VAL A N 1
ATOM 708 C CA . VAL A 1 91 ? 8.501 -0.367 -10.426 1.00 90.94 91 VAL A CA 1
ATOM 709 C C . VAL A 1 91 ? 8.729 -0.454 -8.920 1.00 90.94 91 VAL A C 1
ATOM 711 O O . VAL A 1 91 ? 7.972 -1.135 -8.227 1.00 90.94 91 VAL A O 1
ATOM 714 N N . LYS A 1 92 ? 9.734 0.254 -8.388 1.00 89.69 92 LYS A N 1
ATOM 715 C CA . LYS A 1 92 ? 10.064 0.199 -6.955 1.00 89.69 92 LYS A CA 1
ATOM 716 C C . LYS A 1 92 ? 9.042 0.946 -6.096 1.00 89.69 92 LYS A C 1
ATOM 718 O O . LYS A 1 92 ? 8.621 0.400 -5.081 1.00 89.69 92 LYS A O 1
ATOM 723 N N . ALA A 1 93 ? 8.594 2.136 -6.504 1.00 87.19 93 ALA A N 1
ATOM 724 C CA . ALA A 1 93 ? 7.638 2.910 -5.708 1.00 87.19 93 ALA A CA 1
ATOM 725 C C . ALA A 1 93 ? 6.299 2.173 -5.483 1.00 87.19 93 ALA A C 1
ATOM 727 O O . ALA A 1 93 ? 5.899 2.039 -4.329 1.00 87.19 93 ALA A O 1
ATOM 728 N N . PRO A 1 94 ? 5.636 1.564 -6.491 1.00 83.75 94 PRO A N 1
ATOM 729 C CA . PRO A 1 94 ? 4.421 0.773 -6.246 1.00 83.75 94 PRO A CA 1
ATOM 730 C C . PRO A 1 94 ? 4.658 -0.481 -5.389 1.00 83.75 94 PRO A C 1
ATOM 732 O O . PRO A 1 94 ? 3.765 -0.936 -4.669 1.00 83.75 94 PRO A O 1
ATOM 735 N N . LEU A 1 95 ? 5.867 -1.049 -5.451 1.00 83.44 95 LEU A N 1
ATOM 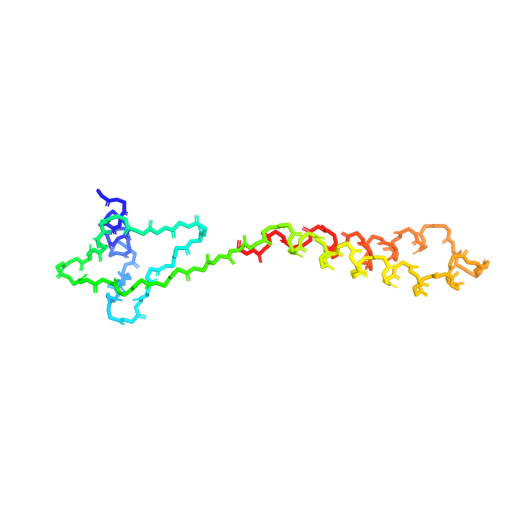736 C CA . LEU A 1 95 ? 6.250 -2.174 -4.604 1.00 83.44 95 LEU A CA 1
ATOM 737 C C . LEU A 1 95 ? 6.442 -1.751 -3.145 1.00 83.44 95 LEU A C 1
ATOM 739 O O . LEU A 1 95 ? 6.230 -2.582 -2.273 1.00 83.44 95 LEU A O 1
ATOM 743 N N . MET A 1 96 ? 6.775 -0.490 -2.860 1.00 80.00 96 MET A N 1
ATOM 744 C CA . MET A 1 96 ? 6.976 0.036 -1.502 1.00 80.00 96 MET A CA 1
ATOM 745 C C . MET A 1 96 ? 5.724 0.705 -0.914 1.00 80.00 96 MET A C 1
ATOM 747 O O . MET A 1 96 ? 5.406 0.457 0.245 1.00 80.00 96 MET A O 1
ATOM 751 N N . ASN A 1 97 ? 4.968 1.462 -1.712 1.00 69.25 97 ASN A N 1
ATOM 752 C CA . ASN A 1 97 ? 3.927 2.380 -1.222 1.00 69.25 97 ASN A CA 1
ATOM 753 C C . ASN A 1 97 ? 2.591 1.720 -0.838 1.00 69.25 97 ASN A C 1
ATOM 755 O O . ASN A 1 97 ? 1.678 2.393 -0.386 1.00 69.25 97 ASN A O 1
ATOM 759 N N . GLY A 1 98 ? 2.436 0.403 -0.970 1.00 58.53 98 GLY A N 1
ATOM 760 C CA . GLY A 1 98 ? 1.213 -0.279 -0.513 1.00 58.53 98 GLY A CA 1
ATOM 761 C C . GLY A 1 98 ? 1.177 -0.572 0.992 1.00 58.53 98 GLY A C 1
ATOM 762 O O . GLY A 1 98 ? 0.467 -1.488 1.394 1.00 58.53 98 GLY A O 1
ATOM 763 N N . SER A 1 99 ? 2.008 0.108 1.784 1.00 51.62 99 SER A N 1
ATOM 764 C CA . SER A 1 99 ? 1.980 0.083 3.255 1.00 51.62 99 SER A CA 1
ATOM 765 C C . SER A 1 99 ? 1.146 1.232 3.839 1.00 51.62 99 SER A C 1
ATOM 767 O O . SER A 1 99 ? 1.016 1.331 5.052 1.00 51.62 99 SER A O 1
ATOM 769 N N . GLU A 1 100 ? 0.598 2.097 2.983 1.00 44.16 100 GLU A N 1
ATOM 770 C CA . GLU A 1 100 ? -0.332 3.166 3.348 1.00 44.16 100 GLU A CA 1
ATOM 771 C C . GLU A 1 100 ? -1.760 2.596 3.375 1.00 44.16 100 GLU A C 1
ATOM 773 O O . GLU A 1 100 ? -2.556 2.809 2.461 1.00 44.16 100 GLU A O 1
ATOM 778 N N . CYS A 1 101 ? -2.054 1.770 4.376 1.00 41.88 101 CYS A N 1
ATOM 779 C CA . CYS A 1 101 ? -3.410 1.392 4.778 1.00 41.88 101 CYS A CA 1
ATOM 780 C C . CYS A 1 101 ? -3.490 1.473 6.298 1.00 41.88 101 CYS A C 1
ATOM 782 O O . CYS A 1 101 ? -2.571 0.925 6.948 1.00 41.88 101 CYS A O 1
#

pLDDT: mean 84.8, std 9.43, range [41.88, 94.81]

Radius of gyration: 22.66 Å; chains: 1; bounding box: 44×34×55 Å

InterPro domains:
  IPR045609 Domain of unknown function DUF6451 [PF20049] (66-94)

Sequence (101 aa):
MKTQDLANNAKLTGQYINGTKNKAMCINTELDTPITIDGTQIDTTSTVIDTQKSIKNRLAKAKSDFARLRQVWKSTIYSNETKLELFNSVVKAPLMNGSEC